Protein AF-A0A0R3KYA4-F1 (afdb_monomer)

Radius of gyration: 14.95 Å; Cα contacts (8 Å, |Δi|>4): 154; chains: 1; bounding box: 41×40×38 Å

Organism: NCBI:txid280332

Mean predicted aligned error: 6.77 Å

Structure (mmCIF, N/CA/C/O backbone):
data_AF-A0A0R3KYA4-F1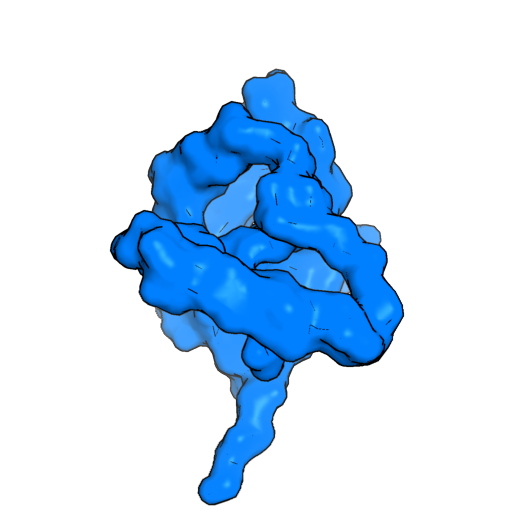
#
_entry.id   AF-A0A0R3KYA4-F1
#
loop_
_atom_site.group_PDB
_atom_site.id
_atom_site.type_symbol
_atom_site.label_atom_id
_atom_site.label_alt_id
_atom_site.label_comp_id
_atom_site.label_asym_id
_atom_site.label_entity_id
_atom_site.label_seq_id
_atom_site.pdbx_PDB_ins_code
_atom_site.Cartn_x
_atom_site.Cartn_y
_atom_site.Cartn_z
_atom_site.occupancy
_atom_site.B_iso_or_equiv
_atom_site.auth_seq_id
_atom_site.auth_comp_id
_atom_site.auth_asym_id
_atom_site.auth_atom_id
_atom_site.pdbx_PDB_model_num
ATOM 1 N N . MET A 1 1 ? -24.774 -8.178 3.873 1.00 49.09 1 MET A N 1
ATOM 2 C CA . MET A 1 1 ? -24.323 -7.258 2.810 1.00 49.09 1 MET A CA 1
ATOM 3 C C . MET A 1 1 ? -23.682 -6.073 3.505 1.00 49.09 1 MET A C 1
ATOM 5 O O . MET A 1 1 ? -24.387 -5.384 4.225 1.00 49.09 1 MET A O 1
ATOM 9 N N . GLY A 1 2 ? -22.365 -5.914 3.402 1.00 75.56 2 GLY A N 1
ATOM 10 C CA . GLY A 1 2 ? -21.637 -4.796 4.002 1.00 75.56 2 GLY A CA 1
ATOM 11 C C . GLY A 1 2 ? -20.700 -4.225 2.951 1.00 75.56 2 GLY A C 1
ATOM 12 O O . GLY A 1 2 ? -19.935 -4.982 2.356 1.00 75.56 2 GLY A O 1
ATOM 13 N N . LEU A 1 3 ? -20.833 -2.934 2.664 1.00 81.62 3 LEU A N 1
ATOM 14 C CA . LEU A 1 3 ? -19.892 -2.211 1.815 1.00 81.62 3 LEU A CA 1
ATOM 15 C C . LEU A 1 3 ? -18.645 -1.937 2.650 1.00 81.62 3 LEU A C 1
ATOM 17 O O . LEU A 1 3 ? -18.778 -1.459 3.774 1.00 81.62 3 LEU A O 1
ATOM 21 N N . LYS A 1 4 ? -17.468 -2.247 2.104 1.00 85.62 4 LYS A N 1
ATOM 22 C CA . LYS A 1 4 ? -16.203 -1.822 2.701 1.00 85.62 4 LYS A CA 1
ATOM 23 C C . LYS A 1 4 ? -15.826 -0.448 2.167 1.00 85.62 4 LYS A C 1
ATOM 25 O O . LYS A 1 4 ? -15.961 -0.207 0.968 1.00 85.62 4 LYS A O 1
ATOM 30 N N . VAL A 1 5 ? -15.334 0.428 3.033 1.00 86.81 5 VAL A N 1
ATOM 31 C CA . VAL A 1 5 ? -14.916 1.785 2.676 1.00 86.81 5 VAL A CA 1
ATOM 32 C C . VAL A 1 5 ? -13.404 1.908 2.814 1.00 86.81 5 VAL A C 1
ATOM 34 O O . VAL A 1 5 ? -12.833 1.631 3.869 1.00 86.81 5 VAL A O 1
ATOM 37 N N . ALA A 1 6 ? -12.752 2.340 1.737 1.00 89.19 6 ALA A N 1
ATOM 38 C CA . ALA A 1 6 ? -11.328 2.642 1.724 1.00 89.19 6 ALA A CA 1
ATOM 39 C C . ALA A 1 6 ? -11.100 4.153 1.618 1.00 89.19 6 ALA A C 1
ATOM 41 O O . ALA A 1 6 ? -11.771 4.827 0.836 1.00 89.19 6 ALA A O 1
ATOM 42 N N . LEU A 1 7 ? -10.135 4.669 2.377 1.00 89.50 7 LEU A N 1
ATOM 43 C CA . LEU A 1 7 ? -9.599 6.013 2.196 1.00 89.50 7 LEU A CA 1
ATOM 44 C C . LEU A 1 7 ? -8.386 5.943 1.265 1.00 89.50 7 LEU A C 1
ATOM 46 O O . LEU A 1 7 ? -7.387 5.304 1.607 1.00 89.50 7 LEU A O 1
ATOM 50 N N . ASP A 1 8 ? -8.503 6.572 0.097 1.00 89.19 8 ASP A N 1
ATOM 51 C CA . ASP A 1 8 ? -7.461 6.576 -0.931 1.00 89.19 8 ASP A CA 1
ATOM 52 C C . ASP A 1 8 ? -6.492 7.764 -0.801 1.00 89.19 8 ASP A C 1
ATOM 54 O O . ASP A 1 8 ? -6.812 8.760 -0.148 1.00 89.19 8 ASP A O 1
ATOM 58 N N . ASP A 1 9 ? -5.314 7.639 -1.417 1.00 85.62 9 ASP A N 1
ATOM 59 C CA . ASP A 1 9 ? -4.273 8.668 -1.523 1.00 85.62 9 ASP A CA 1
ATOM 60 C C . ASP A 1 9 ? -3.877 9.317 -0.179 1.00 85.62 9 ASP A C 1
ATOM 62 O O . ASP A 1 9 ? -3.617 10.529 -0.094 1.00 85.62 9 ASP A O 1
ATOM 66 N N . PHE A 1 10 ? -3.817 8.526 0.901 1.00 87.06 10 PHE A N 1
ATOM 67 C CA . PHE A 1 10 ? -3.535 9.046 2.237 1.00 87.06 10 PHE A CA 1
ATOM 68 C C . PHE A 1 10 ? -2.152 9.706 2.293 1.00 87.06 10 PHE A C 1
ATOM 70 O O . PHE A 1 10 ? -1.120 9.062 2.088 1.00 87.06 10 PHE A O 1
ATOM 77 N N . GLY A 1 11 ? -2.156 11.005 2.614 1.00 79.19 11 GLY A N 1
ATOM 78 C CA . GLY A 1 11 ? -0.976 11.863 2.730 1.00 79.19 11 GLY A CA 1
ATOM 79 C C . GLY A 1 11 ? -0.515 12.564 1.438 1.00 79.19 11 GLY A C 1
ATOM 80 O O . GLY A 1 11 ? 0.481 13.281 1.480 1.00 79.19 11 GLY A O 1
ATOM 81 N N . SER A 1 12 ? -1.258 12.463 0.328 1.00 74.69 12 SER A N 1
ATOM 82 C CA . SER A 1 12 ? -1.071 13.324 -0.862 1.00 74.69 12 SER A CA 1
ATOM 83 C C . SER A 1 12 ? -1.511 14.790 -0.641 1.00 74.69 12 SER A C 1
ATOM 85 O O . SER A 1 12 ? -1.221 15.670 -1.453 1.00 74.69 12 SER A O 1
ATOM 87 N N . GLY A 1 13 ? -2.183 15.074 0.484 1.00 72.56 13 GLY A N 1
ATOM 88 C CA . GLY A 1 13 ? -2.677 16.394 0.881 1.00 72.56 13 GLY A CA 1
ATOM 89 C C . GLY A 1 13 ? -2.972 16.500 2.384 1.00 72.56 13 GLY A C 1
ATOM 90 O O . GLY A 1 13 ? -2.493 15.700 3.189 1.00 72.56 13 GLY A O 1
ATOM 91 N N . GLN A 1 14 ? -3.779 17.489 2.781 1.00 60.66 14 GLN A N 1
ATOM 92 C CA . GLN A 1 14 ? -4.217 17.678 4.172 1.00 60.66 14 GLN A CA 1
ATOM 93 C C . GLN A 1 14 ? -5.168 16.546 4.594 1.00 60.66 14 GLN A C 1
ATOM 95 O O . GLN A 1 14 ? -6.377 16.621 4.393 1.00 60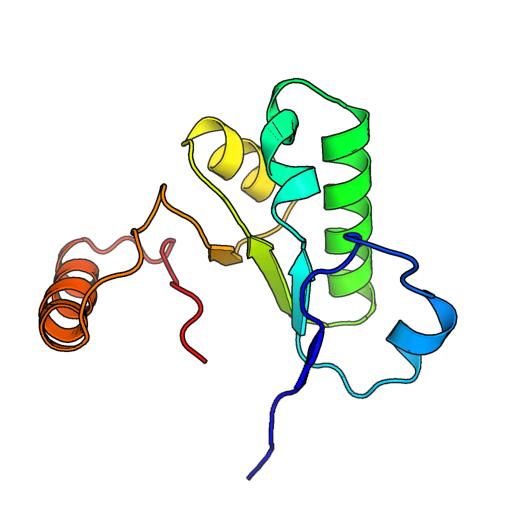.66 14 GLN A O 1
ATOM 100 N N . SER A 1 15 ? -4.620 15.487 5.188 1.00 68.19 15 SER A N 1
ATOM 101 C CA . SER A 1 15 ? -5.405 14.437 5.840 1.00 68.19 15 SER A CA 1
ATOM 102 C C . SER A 1 15 ? -5.581 14.797 7.311 1.00 68.19 15 SER A C 1
ATOM 104 O O . SER A 1 15 ? -4.615 14.819 8.073 1.00 68.19 15 SER A O 1
ATOM 106 N N . SER A 1 16 ? -6.806 15.097 7.734 1.00 70.94 16 SER A N 1
ATOM 107 C CA . SER A 1 16 ? -7.074 15.363 9.146 1.00 70.94 16 SER A CA 1
ATOM 108 C C . SER A 1 16 ? -7.314 14.045 9.880 1.00 70.94 16 SER A C 1
ATOM 110 O O . SER A 1 16 ? -8.353 13.399 9.729 1.00 70.94 16 SER A O 1
ATOM 112 N N . LEU A 1 17 ? -6.334 13.658 10.702 1.00 72.94 17 LEU A N 1
ATOM 113 C CA . LEU A 1 17 ? -6.402 12.484 11.579 1.00 72.94 17 LEU A CA 1
ATOM 114 C C . LEU A 1 17 ? -7.643 12.502 12.484 1.00 72.94 17 LEU A C 1
ATOM 116 O O . LEU A 1 17 ? -8.168 11.444 12.823 1.00 72.94 17 LEU A O 1
ATOM 120 N N . SER A 1 18 ? -8.155 13.691 12.815 1.00 70.94 18 SER A N 1
ATOM 121 C CA . SER A 1 18 ? -9.379 13.864 13.601 1.00 70.94 18 SER A CA 1
ATOM 122 C C . SER A 1 18 ? -10.612 13.247 12.933 1.00 70.94 18 SER A C 1
ATOM 124 O O . SER A 1 18 ? -11.496 12.765 13.637 1.00 70.94 18 SER A O 1
ATOM 126 N N . TYR A 1 19 ? -10.671 13.213 11.596 1.00 73.19 19 TYR A N 1
ATOM 127 C CA . TYR A 1 19 ? -11.778 12.574 10.873 1.00 73.19 19 TYR A CA 1
ATOM 128 C C . TYR A 1 19 ? -11.567 11.072 10.683 1.00 73.19 19 TYR A C 1
ATOM 130 O O . TYR A 1 19 ? -12.538 10.324 10.671 1.00 73.19 19 TYR A O 1
ATOM 138 N N . VAL A 1 20 ? -10.318 10.606 10.593 1.00 77.31 20 VAL A N 1
ATOM 139 C CA . VAL A 1 20 ? -9.998 9.192 10.322 1.00 77.31 20 VAL A CA 1
ATOM 140 C C . VAL A 1 20 ? -10.608 8.247 11.364 1.00 77.31 20 VAL A C 1
ATOM 142 O O . VAL A 1 20 ? -11.114 7.194 10.997 1.00 77.31 20 VAL A O 1
ATOM 145 N N . HIS A 1 21 ? -10.630 8.627 12.646 1.00 73.00 21 HIS A N 1
ATOM 146 C CA . HIS A 1 21 ? -11.260 7.816 13.699 1.00 73.00 21 HIS A CA 1
ATOM 147 C C . HIS A 1 21 ? -12.803 7.874 13.674 1.00 73.00 21 HIS A C 1
ATOM 149 O O . HIS A 1 21 ? -13.471 7.000 14.220 1.00 73.00 21 HIS A O 1
ATOM 155 N N . GLN A 1 22 ? -13.399 8.918 13.096 1.00 75.75 22 GLN A N 1
ATOM 156 C CA . GLN A 1 22 ? -14.859 9.094 13.072 1.00 75.75 22 GLN A CA 1
ATOM 157 C C . GLN A 1 22 ? -15.518 8.411 11.872 1.00 75.75 22 GLN A C 1
ATOM 159 O O . GLN A 1 22 ? -16.717 8.140 11.892 1.00 75.75 22 GLN A O 1
ATOM 164 N N . LEU A 1 23 ? -14.742 8.143 10.826 1.00 72.94 23 LEU A N 1
ATOM 165 C CA . LEU A 1 23 ? -15.209 7.457 9.636 1.00 72.94 23 LEU A CA 1
ATOM 166 C C . LEU A 1 23 ? -15.225 5.942 9.885 1.00 72.94 23 LEU A C 1
ATOM 168 O O . LEU A 1 23 ? -14.270 5.377 10.414 1.00 72.94 23 LEU A O 1
ATOM 172 N N . SER A 1 24 ? -16.299 5.268 9.468 1.00 78.25 24 SER A N 1
ATOM 173 C CA . SER A 1 24 ? -16.378 3.800 9.435 1.00 78.25 24 SER A CA 1
ATOM 174 C C . SER A 1 24 ? -15.542 3.251 8.274 1.00 78.25 24 SER A C 1
ATOM 176 O O . SER A 1 24 ? -16.087 2.749 7.295 1.00 78.25 24 SER A O 1
ATOM 178 N N . LEU A 1 25 ? -14.223 3.440 8.347 1.00 86.00 25 LEU A N 1
ATOM 179 C CA . LEU A 1 25 ? -13.272 2.952 7.353 1.00 86.00 25 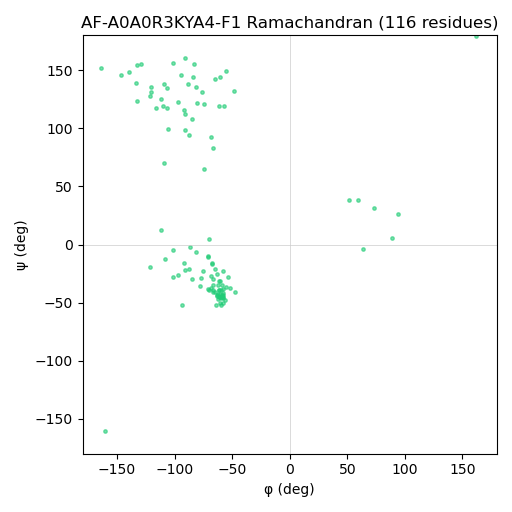LEU A CA 1
ATOM 180 C C . LEU A 1 25 ? -12.904 1.501 7.640 1.00 86.00 25 LEU A C 1
ATOM 182 O O . LEU A 1 25 ? -12.730 1.100 8.788 1.00 86.00 25 LEU A O 1
ATOM 186 N N . ASP A 1 26 ? -12.711 0.743 6.571 1.00 90.19 26 ASP A N 1
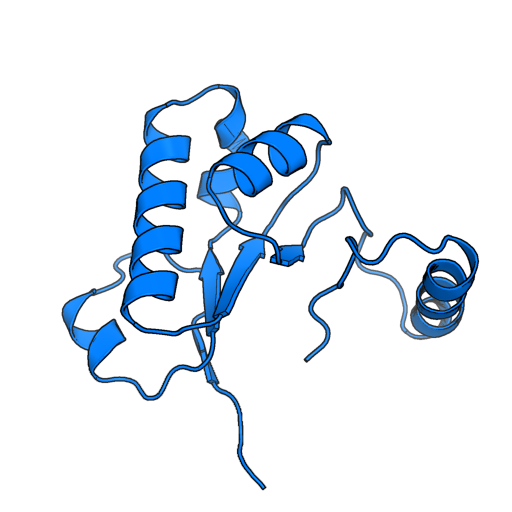ATOM 187 C CA . ASP A 1 26 ? -12.145 -0.600 6.620 1.00 90.19 26 ASP A CA 1
ATOM 188 C C . ASP A 1 26 ? -10.671 -0.592 6.218 1.00 90.19 26 ASP A C 1
ATOM 190 O O . ASP A 1 26 ? -9.917 -1.463 6.642 1.00 90.19 26 ASP A O 1
ATOM 194 N N . LYS A 1 27 ? -10.257 0.362 5.372 1.00 91.81 27 LYS A N 1
ATOM 195 C CA . LYS A 1 27 ? -8.948 0.346 4.711 1.00 91.81 27 LYS A CA 1
ATOM 196 C C . LYS A 1 27 ? -8.380 1.750 4.498 1.00 91.81 27 LYS A C 1
ATOM 198 O O . LYS A 1 27 ? -9.116 2.679 4.174 1.00 91.81 27 LYS A O 1
ATOM 203 N N . ILE A 1 28 ? -7.061 1.884 4.594 1.00 92.56 28 ILE A N 1
ATOM 204 C CA . ILE A 1 28 ? -6.298 3.067 4.174 1.00 92.56 28 ILE A CA 1
ATOM 205 C C . ILE A 1 28 ? -5.278 2.659 3.107 1.00 92.56 28 ILE A C 1
ATOM 207 O O . ILE A 1 28 ? -4.584 1.650 3.259 1.00 92.56 28 ILE A O 1
ATOM 211 N N . LYS A 1 29 ? -5.173 3.454 2.038 1.00 93.88 29 LYS A N 1
ATOM 212 C CA . LYS A 1 29 ? -4.160 3.312 0.984 1.00 93.88 29 LYS A CA 1
ATOM 213 C C . LYS A 1 29 ? -3.128 4.434 1.140 1.00 93.88 29 LYS A C 1
ATOM 215 O O . LYS A 1 29 ? -3.480 5.609 1.099 1.00 93.88 29 LYS A O 1
ATOM 220 N N . ILE A 1 30 ? -1.871 4.073 1.396 1.00 93.94 30 ILE A N 1
ATOM 221 C CA . ILE A 1 30 ? -0.754 5.017 1.531 1.00 93.94 30 ILE A CA 1
ATOM 222 C C . ILE A 1 30 ? -0.284 5.405 0.133 1.00 93.94 30 ILE A C 1
ATOM 224 O O . ILE A 1 30 ? 0.134 4.529 -0.629 1.00 93.94 30 ILE A O 1
ATOM 228 N N . ASP A 1 31 ? -0.310 6.706 -0.164 1.00 92.56 31 ASP A N 1
ATOM 229 C CA . ASP A 1 31 ? 0.061 7.227 -1.478 1.00 92.56 31 ASP A CA 1
ATOM 230 C C . ASP A 1 31 ? 1.516 6.888 -1.858 1.00 92.56 31 ASP A C 1
ATOM 232 O O . ASP A 1 31 ? 2.452 6.928 -1.046 1.00 92.56 31 ASP A O 1
ATOM 236 N N . ARG A 1 32 ? 1.712 6.630 -3.152 1.00 92.56 32 ARG A N 1
ATOM 237 C CA . ARG A 1 32 ? 3.010 6.309 -3.763 1.00 92.56 32 ARG A CA 1
ATOM 238 C C . ARG A 1 32 ? 4.081 7.381 -3.562 1.00 92.56 32 ARG A C 1
ATOM 240 O O . ARG A 1 32 ? 5.272 7.071 -3.643 1.00 92.56 32 ARG A O 1
ATOM 247 N N . GLY A 1 33 ? 3.698 8.632 -3.298 1.00 91.44 33 GLY A N 1
ATOM 248 C CA . GLY A 1 33 ? 4.617 9.729 -3.013 1.00 91.44 33 GLY A CA 1
ATOM 249 C C . GLY A 1 33 ? 5.558 9.420 -1.847 1.00 91.44 33 GLY A C 1
ATOM 250 O O . GLY A 1 33 ? 6.747 9.735 -1.926 1.00 91.44 33 GLY A O 1
ATOM 251 N N . PHE A 1 34 ? 5.074 8.719 -0.815 1.00 90.12 34 PHE A N 1
ATOM 252 C CA . PHE A 1 34 ? 5.907 8.288 0.315 1.00 90.12 34 PHE A CA 1
ATOM 253 C C . PHE A 1 34 ? 6.784 7.079 -0.010 1.00 90.12 34 PHE A C 1
ATOM 255 O O . PHE A 1 34 ? 7.868 6.926 0.553 1.00 90.12 34 PHE A O 1
ATOM 262 N N . VAL A 1 35 ? 6.344 6.224 -0.931 1.00 93.88 35 VAL A N 1
ATOM 263 C CA . VAL A 1 35 ? 7.046 4.983 -1.288 1.00 93.88 35 VAL A CA 1
ATOM 264 C C . VAL A 1 35 ? 8.234 5.250 -2.200 1.00 93.88 35 VAL A C 1
ATOM 266 O O . VAL A 1 35 ? 9.287 4.633 -2.031 1.00 93.88 35 VAL A O 1
ATOM 269 N N . ARG A 1 36 ? 8.116 6.224 -3.112 1.00 92.69 36 ARG A N 1
ATOM 270 C CA . ARG A 1 36 ? 9.142 6.547 -4.117 1.00 92.69 36 ARG A CA 1
ATOM 271 C C . ARG A 1 36 ? 10.554 6.669 -3.533 1.00 92.69 36 ARG A C 1
ATOM 273 O O . ARG A 1 36 ? 11.501 6.175 -4.133 1.00 92.69 36 ARG A O 1
ATOM 280 N N . ASN A 1 37 ? 10.691 7.289 -2.359 1.00 91.75 37 ASN A N 1
ATOM 281 C CA . ASN A 1 37 ? 11.986 7.555 -1.722 1.00 91.75 37 ASN A CA 1
ATOM 282 C C . ASN A 1 37 ? 12.228 6.745 -0.435 1.00 91.75 37 ASN A C 1
ATOM 284 O O . ASN A 1 37 ? 13.169 7.047 0.298 1.00 91.75 37 ASN A O 1
ATOM 288 N N . ILE A 1 38 ? 11.418 5.722 -0.143 1.00 95.81 38 ILE A N 1
ATOM 289 C CA . ILE A 1 38 ? 11.451 4.993 1.139 1.00 95.81 38 ILE A CA 1
ATOM 290 C C . ILE A 1 38 ? 12.780 4.258 1.405 1.00 95.81 38 ILE A C 1
ATOM 292 O O . ILE A 1 38 ? 13.154 4.058 2.558 1.00 95.81 38 ILE A O 1
ATOM 296 N N . ALA A 1 39 ? 13.525 3.893 0.358 1.00 95.38 39 ALA A N 1
ATOM 297 C CA . ALA A 1 39 ? 14.859 3.303 0.491 1.00 95.38 39 ALA A CA 1
ATOM 298 C C . ALA A 1 39 ? 15.909 4.326 0.957 1.00 95.38 39 ALA A C 1
ATOM 300 O O . ALA A 1 39 ? 16.754 4.028 1.801 1.00 95.38 39 ALA A O 1
ATOM 301 N N . MET A 1 40 ? 15.804 5.559 0.457 1.00 95.25 40 MET A N 1
ATOM 302 C CA . MET A 1 40 ? 16.823 6.597 0.622 1.00 95.25 40 MET A CA 1
ATOM 303 C C . MET A 1 40 ? 16.533 7.567 1.769 1.00 95.25 40 MET A C 1
ATOM 305 O O . MET A 1 40 ? 17.455 8.170 2.312 1.00 95.25 40 MET A O 1
ATOM 309 N N . GLN A 1 41 ? 15.263 7.759 2.132 1.00 95.75 41 GLN A N 1
ATOM 310 C CA . GLN A 1 41 ? 14.848 8.802 3.068 1.00 95.75 41 GLN A CA 1
ATOM 311 C C . GLN A 1 41 ? 14.243 8.213 4.338 1.00 95.75 41 GLN A C 1
ATOM 313 O O . GLN A 1 41 ? 13.180 7.595 4.328 1.00 95.75 41 GLN A O 1
ATOM 318 N N . GLU A 1 42 ? 14.890 8.481 5.470 1.00 94.81 42 GLU A N 1
ATOM 319 C CA . GLU A 1 42 ? 14.395 8.064 6.782 1.00 94.81 42 GLU A CA 1
ATOM 320 C C . GLU A 1 42 ? 13.038 8.689 7.121 1.00 94.81 42 GLU A C 1
ATOM 322 O O . GLU A 1 42 ? 12.149 7.991 7.597 1.00 94.81 42 GLU A O 1
ATOM 327 N N . ASN A 1 43 ? 12.826 9.961 6.775 1.00 91.56 43 ASN A N 1
ATOM 328 C CA . ASN A 1 43 ? 11.535 10.619 6.979 1.00 91.56 43 ASN A CA 1
ATOM 329 C C . ASN A 1 43 ? 10.397 9.910 6.231 1.00 91.56 43 ASN A C 1
ATOM 331 O O . ASN A 1 43 ? 9.319 9.738 6.794 1.00 91.56 43 ASN A O 1
ATOM 335 N N . ALA A 1 44 ? 10.639 9.435 5.004 1.00 92.75 44 ALA A N 1
ATOM 336 C CA . ALA A 1 44 ? 9.652 8.658 4.259 1.00 92.75 44 ALA A CA 1
ATOM 337 C C . ALA A 1 44 ? 9.323 7.336 4.977 1.00 92.75 44 ALA A C 1
ATOM 339 O O . ALA A 1 44 ? 8.150 7.004 5.146 1.00 92.75 44 ALA A O 1
ATOM 340 N N . ARG A 1 45 ? 10.341 6.626 5.494 1.00 96.06 45 ARG A N 1
ATOM 341 C CA . ARG A 1 45 ? 10.151 5.410 6.312 1.00 96.06 45 ARG A CA 1
ATOM 342 C C . ARG A 1 45 ? 9.339 5.687 7.573 1.00 96.06 45 ARG A C 1
ATOM 344 O O . ARG A 1 45 ? 8.407 4.942 7.868 1.00 96.06 45 ARG A O 1
ATOM 351 N N . ASN A 1 46 ? 9.663 6.761 8.287 1.00 95.19 46 ASN A N 1
ATOM 352 C CA . ASN A 1 46 ? 8.997 7.136 9.533 1.00 95.19 46 ASN A CA 1
ATOM 353 C C . ASN A 1 46 ? 7.525 7.492 9.304 1.00 95.19 46 ASN A C 1
ATOM 355 O O . ASN A 1 46 ? 6.667 7.064 10.078 1.00 95.19 46 ASN A O 1
ATOM 359 N N . ILE A 1 47 ? 7.209 8.209 8.221 1.00 92.12 47 ILE A N 1
ATOM 360 C CA . ILE A 1 47 ? 5.823 8.529 7.864 1.00 92.12 47 ILE A CA 1
ATOM 361 C C . ILE A 1 47 ? 5.051 7.249 7.538 1.00 92.12 47 ILE A C 1
ATOM 363 O O . ILE A 1 47 ? 4.022 6.989 8.159 1.00 92.12 47 ILE A O 1
ATOM 367 N N . VAL A 1 48 ? 5.570 6.404 6.641 1.00 95.12 48 VAL A N 1
ATOM 368 C CA . VAL A 1 48 ? 4.911 5.141 6.264 1.00 95.12 48 VAL A CA 1
ATOM 369 C C . VAL A 1 48 ? 4.694 4.249 7.488 1.00 95.12 48 VAL A C 1
ATOM 371 O O . VAL A 1 48 ? 3.593 3.740 7.687 1.00 95.12 48 VAL A O 1
ATOM 374 N N . LYS A 1 49 ? 5.694 4.125 8.371 1.00 96.94 49 LYS A N 1
ATOM 375 C CA . LYS A 1 49 ? 5.574 3.384 9.635 1.00 96.94 49 LYS A CA 1
ATOM 376 C C . LYS A 1 49 ? 4.475 3.939 10.535 1.00 96.94 49 LYS A C 1
ATOM 378 O O . LYS A 1 49 ? 3.686 3.166 11.070 1.00 96.94 49 LYS A O 1
ATOM 383 N N . THR A 1 50 ? 4.405 5.260 10.672 1.00 94.38 50 THR A N 1
ATOM 384 C CA . THR A 1 50 ? 3.392 5.933 11.495 1.00 94.38 50 THR A CA 1
ATOM 385 C C . THR A 1 50 ? 1.985 5.621 10.990 1.00 94.38 50 THR A C 1
ATOM 387 O O . THR A 1 50 ? 1.102 5.306 11.785 1.00 94.38 50 THR A O 1
ATOM 390 N N . VAL A 1 51 ? 1.771 5.639 9.671 1.00 92.94 51 VAL A N 1
ATOM 391 C CA . VAL A 1 51 ? 0.461 5.315 9.086 1.00 92.94 51 VAL A CA 1
ATOM 392 C C . VAL A 1 51 ? 0.132 3.827 9.227 1.00 92.94 51 VAL A C 1
ATOM 394 O O . VAL A 1 51 ? -1.001 3.488 9.564 1.00 92.94 51 VAL A O 1
ATOM 397 N N . ILE A 1 52 ? 1.108 2.931 9.050 1.00 95.69 52 ILE A N 1
ATOM 398 C CA . ILE A 1 52 ? 0.931 1.491 9.305 1.00 95.69 52 ILE A CA 1
ATOM 399 C C . ILE A 1 52 ? 0.508 1.247 10.760 1.00 95.69 52 ILE A C 1
ATOM 401 O O . ILE A 1 52 ? -0.430 0.491 11.017 1.00 95.69 52 ILE A O 1
ATOM 405 N N . ASP A 1 53 ? 1.173 1.893 11.717 1.00 95.38 53 ASP A N 1
ATOM 406 C CA . ASP A 1 53 ? 0.847 1.758 13.136 1.00 95.38 53 ASP A CA 1
ATOM 407 C C . ASP A 1 53 ? -0.526 2.341 13.469 1.00 95.38 53 ASP A C 1
ATOM 409 O O . ASP A 1 53 ? -1.272 1.736 14.237 1.00 95.38 53 ASP A O 1
ATOM 413 N N . LEU A 1 54 ? -0.896 3.470 12.859 1.00 91.31 54 LEU A N 1
ATOM 414 C CA . LEU A 1 54 ? -2.238 4.036 12.975 1.00 91.31 54 LEU A CA 1
ATOM 415 C C . LEU A 1 54 ? -3.299 3.032 12.512 1.00 91.31 54 LEU A C 1
ATOM 417 O O . LEU A 1 54 ? -4.237 2.760 13.258 1.00 91.31 54 LEU A O 1
ATOM 421 N N . CYS A 1 55 ? -3.130 2.448 11.321 1.00 92.12 55 CYS A N 1
ATOM 422 C CA . CYS A 1 55 ? -4.051 1.441 10.792 1.00 92.12 55 CYS A CA 1
ATOM 423 C C . CYS A 1 55 ? -4.158 0.248 11.745 1.00 92.12 55 CYS A C 1
ATOM 425 O O . CYS A 1 55 ? -5.260 -0.169 12.093 1.00 92.12 55 CYS A O 1
ATOM 427 N N . ARG A 1 56 ? -3.022 -0.247 12.257 1.00 93.31 56 ARG A N 1
ATOM 428 C CA . ARG A 1 56 ? -2.995 -1.345 13.232 1.00 93.31 56 ARG A CA 1
ATOM 429 C C . ARG A 1 56 ? -3.767 -1.000 14.508 1.00 93.31 56 ARG A C 1
ATOM 431 O O . ARG A 1 56 ? -4.545 -1.822 14.987 1.00 93.31 56 ARG A O 1
ATOM 438 N N . ASN A 1 57 ? -3.576 0.203 15.041 1.00 91.75 57 ASN A N 1
ATOM 439 C CA . ASN A 1 57 ? -4.216 0.654 16.277 1.00 91.75 57 ASN A CA 1
ATOM 440 C C . ASN A 1 57 ? -5.729 0.851 16.111 1.00 91.75 57 ASN A C 1
ATOM 442 O O . ASN A 1 57 ? -6.493 0.523 17.017 1.00 91.75 57 ASN A O 1
ATOM 446 N N . LEU A 1 58 ? -6.159 1.348 14.949 1.00 89.56 58 LEU A N 1
ATOM 447 C CA . LEU A 1 58 ? -7.570 1.559 14.617 1.00 89.56 58 LEU A CA 1
ATOM 448 C C . LEU A 1 58 ? -8.250 0.318 14.019 1.00 89.56 58 LEU A C 1
ATOM 450 O O . LEU A 1 58 ? -9.456 0.336 13.796 1.00 89.56 58 LEU A O 1
ATOM 454 N N . LYS A 1 59 ? -7.497 -0.774 13.823 1.00 90.50 59 LYS A N 1
ATOM 455 C CA . LYS A 1 59 ? -7.946 -2.027 13.193 1.00 90.50 59 LYS A CA 1
ATOM 456 C C . LYS A 1 59 ? -8.443 -1.834 11.755 1.00 90.50 59 LYS A C 1
ATOM 458 O O . LYS A 1 59 ? -9.397 -2.484 11.338 1.00 90.50 59 LYS A O 1
ATOM 463 N N . PHE A 1 60 ? -7.774 -0.961 11.011 1.00 91.31 60 PHE A N 1
ATOM 464 C CA . PHE A 1 60 ? -7.970 -0.787 9.576 1.00 91.31 60 PHE A CA 1
ATOM 465 C C . PHE A 1 60 ? -6.960 -1.627 8.794 1.00 91.31 60 PHE A C 1
ATOM 467 O O . PHE A 1 60 ? -5.801 -1.766 9.198 1.00 91.31 60 PHE A O 1
ATOM 474 N N . ASP A 1 61 ? -7.382 -2.131 7.6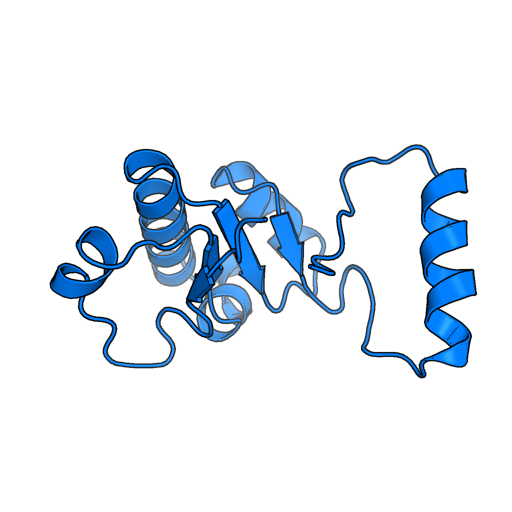40 1.00 93.00 61 ASP A N 1
ATOM 475 C CA . ASP A 1 61 ? -6.473 -2.673 6.639 1.00 93.00 61 ASP A CA 1
ATOM 476 C C . ASP A 1 61 ? -5.586 -1.543 6.092 1.00 93.00 61 ASP A C 1
ATOM 478 O O . ASP A 1 61 ? -6.028 -0.411 5.892 1.00 93.00 61 ASP A O 1
ATOM 482 N N . CYS A 1 62 ? -4.320 -1.843 5.820 1.00 94.94 62 CYS A N 1
ATOM 483 C CA . CYS A 1 62 ? -3.376 -0.896 5.231 1.00 94.94 62 CYS A CA 1
ATOM 484 C C . CYS A 1 62 ? -2.856 -1.456 3.911 1.00 94.94 62 CYS A C 1
ATOM 486 O O . CYS A 1 62 ? -2.442 -2.614 3.863 1.00 94.94 62 CYS A O 1
ATOM 488 N N . VAL A 1 63 ? -2.873 -0.643 2.856 1.00 96.12 63 VAL A N 1
ATOM 489 C CA . VAL A 1 63 ? -2.269 -0.962 1.558 1.00 96.12 63 VAL A CA 1
ATOM 490 C C . VAL A 1 63 ? -1.230 0.095 1.231 1.00 96.12 63 VAL A C 1
ATOM 492 O O . VAL A 1 63 ? -1.530 1.284 1.260 1.00 96.12 63 VAL A O 1
ATOM 495 N N . VAL A 1 64 ? -0.011 -0.326 0.906 1.00 96.56 64 VAL A N 1
ATOM 496 C CA . VAL A 1 64 ? 1.041 0.590 0.447 1.00 96.56 64 VAL A CA 1
ATOM 497 C C . VAL A 1 64 ? 1.106 0.583 -1.076 1.00 96.56 64 VAL A C 1
ATOM 499 O O . VAL A 1 64 ? 1.301 -0.477 -1.673 1.00 96.56 64 VAL A O 1
ATOM 502 N N . GLU A 1 65 ? 0.943 1.747 -1.705 1.00 95.50 65 GLU A N 1
ATOM 503 C CA . GLU A 1 65 ? 0.855 1.868 -3.162 1.00 95.50 65 GLU A CA 1
ATOM 504 C C . GLU A 1 65 ? 2.144 2.344 -3.832 1.00 95.50 65 GLU A C 1
ATOM 506 O O . GLU A 1 65 ? 2.969 3.032 -3.242 1.00 95.50 65 GLU A O 1
ATOM 511 N N . GLY A 1 66 ? 2.304 2.011 -5.113 1.00 95.25 66 GLY A N 1
ATOM 512 C CA . GLY A 1 66 ? 3.455 2.432 -5.910 1.00 95.25 66 GLY A CA 1
ATOM 513 C C . GLY A 1 66 ? 4.748 1.699 -5.567 1.00 95.25 66 GLY A C 1
ATOM 514 O O . GLY A 1 66 ? 5.823 2.277 -5.687 1.00 95.25 66 GLY A O 1
ATOM 515 N N . VAL A 1 67 ? 4.658 0.437 -5.141 1.00 97.06 67 VAL A N 1
ATOM 516 C CA . VAL A 1 67 ? 5.837 -0.414 -4.940 1.00 97.06 67 VAL A CA 1
ATOM 517 C C . VAL A 1 67 ? 6.396 -0.872 -6.290 1.00 97.06 67 VAL A C 1
ATOM 519 O O . VAL A 1 67 ? 5.713 -1.520 -7.083 1.00 97.06 67 VAL A O 1
ATOM 522 N N . GLU A 1 68 ? 7.652 -0.538 -6.559 1.00 96.75 68 GLU A N 1
ATOM 523 C CA . GLU A 1 68 ? 8.336 -0.761 -7.837 1.00 96.75 68 GLU A CA 1
ATOM 524 C C . GLU A 1 68 ? 9.598 -1.626 -7.703 1.00 96.75 68 GLU A C 1
ATOM 526 O O . GLU A 1 68 ? 10.027 -2.217 -8.693 1.00 96.75 68 GLU A O 1
ATOM 531 N N . THR A 1 69 ? 10.175 -1.764 -6.501 1.00 96.75 69 THR A N 1
ATOM 532 C CA . THR A 1 69 ? 11.417 -2.527 -6.284 1.00 96.75 69 THR A CA 1
ATOM 533 C C . THR A 1 69 ? 11.320 -3.547 -5.147 1.00 96.75 69 THR A C 1
ATOM 535 O O . THR A 1 69 ? 10.551 -3.389 -4.198 1.00 96.75 69 THR A O 1
ATOM 538 N N . ALA A 1 70 ? 12.158 -4.588 -5.208 1.00 96.38 70 ALA A N 1
ATOM 539 C CA . ALA A 1 70 ? 12.262 -5.591 -4.145 1.00 96.38 70 ALA A CA 1
ATOM 540 C C . ALA A 1 70 ? 12.734 -4.985 -2.809 1.00 96.38 70 ALA A C 1
ATOM 542 O O . ALA A 1 70 ? 12.262 -5.383 -1.748 1.00 96.38 70 ALA A O 1
ATOM 543 N N . GLU A 1 71 ? 13.618 -3.984 -2.861 1.00 97.38 71 GLU A N 1
ATOM 544 C CA . GLU A 1 71 ? 14.074 -3.249 -1.677 1.00 97.38 71 GLU A CA 1
ATOM 545 C C . GLU A 1 71 ? 12.912 -2.516 -0.990 1.00 97.38 71 GLU A C 1
ATOM 547 O O . GLU A 1 71 ? 12.776 -2.571 0.231 1.00 97.38 71 GLU A O 1
ATOM 552 N N . GLN A 1 72 ? 12.020 -1.884 -1.763 1.00 97.56 72 GLN A N 1
ATOM 553 C CA . GLN A 1 72 ? 10.815 -1.259 -1.213 1.00 97.56 72 GLN A CA 1
ATOM 554 C C . GLN A 1 72 ? 9.914 -2.299 -0.535 1.00 97.56 72 GLN A C 1
ATOM 556 O O . GLN A 1 72 ? 9.483 -2.066 0.593 1.00 97.56 72 GLN A O 1
ATOM 561 N N . VAL A 1 73 ? 9.680 -3.457 -1.169 1.00 97.31 73 VAL A N 1
ATOM 562 C CA . VAL A 1 73 ? 8.906 -4.565 -0.571 1.00 97.31 73 VAL A CA 1
ATOM 563 C C . VAL A 1 73 ? 9.504 -4.999 0.762 1.00 97.31 73 VAL A C 1
ATOM 565 O O . VAL A 1 73 ? 8.780 -5.149 1.748 1.00 97.31 73 VAL A O 1
ATOM 568 N N . GLU A 1 74 ? 10.819 -5.200 0.811 1.00 97.31 74 GLU A N 1
ATOM 569 C CA . GLU A 1 74 ? 11.507 -5.637 2.020 1.00 97.31 74 GLU A CA 1
ATOM 570 C C . GLU A 1 74 ? 11.374 -4.606 3.145 1.00 97.31 74 GLU A C 1
ATOM 572 O O . GLU A 1 74 ? 11.017 -4.959 4.273 1.00 97.31 74 GLU A O 1
ATOM 577 N N . ILE A 1 75 ? 11.607 -3.328 2.841 1.00 97.75 75 ILE A N 1
ATOM 578 C CA . ILE A 1 75 ? 11.467 -2.241 3.811 1.00 97.75 75 ILE A CA 1
ATOM 579 C C . ILE A 1 75 ? 10.032 -2.191 4.337 1.00 97.75 75 ILE A C 1
ATOM 581 O O . ILE A 1 75 ? 9.832 -2.241 5.548 1.00 97.75 75 ILE A O 1
ATOM 585 N N . ILE A 1 76 ? 9.030 -2.155 3.458 1.00 97.81 76 ILE A N 1
ATOM 586 C CA . ILE A 1 76 ? 7.615 -2.065 3.846 1.00 97.81 76 ILE A CA 1
ATOM 587 C C . ILE A 1 76 ? 7.190 -3.285 4.681 1.00 97.81 76 ILE A C 1
ATOM 589 O O . ILE A 1 76 ? 6.500 -3.132 5.692 1.00 97.81 76 ILE A O 1
ATOM 593 N N . SER A 1 77 ? 7.669 -4.480 4.320 1.00 96.75 77 SER A N 1
ATOM 594 C CA . SER A 1 77 ? 7.435 -5.711 5.086 1.00 96.75 77 SER A CA 1
ATOM 595 C C . SER A 1 77 ? 7.996 -5.598 6.505 1.00 96.75 77 SER A C 1
ATOM 597 O O . SER A 1 77 ? 7.308 -5.919 7.474 1.00 96.75 77 SER A O 1
ATOM 599 N N . ARG A 1 78 ? 9.226 -5.084 6.653 1.00 97.25 78 ARG A N 1
ATOM 600 C CA . ARG A 1 78 ? 9.872 -4.852 7.959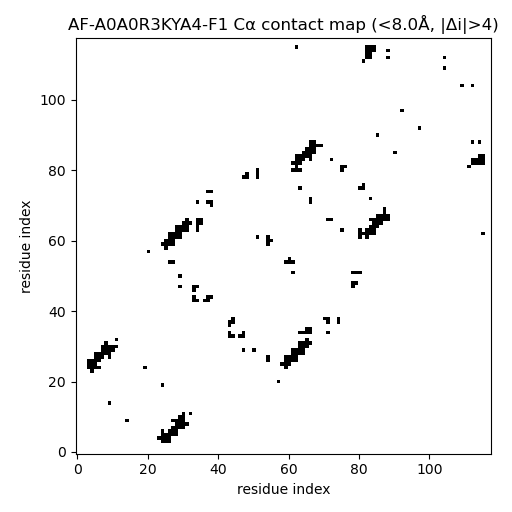 1.00 97.25 78 ARG A CA 1
ATOM 601 C C . ARG A 1 78 ? 9.171 -3.767 8.783 1.00 97.25 78 ARG A C 1
ATOM 603 O O . ARG A 1 78 ? 9.170 -3.848 10.008 1.00 97.25 78 ARG A O 1
ATOM 610 N N . LEU A 1 79 ? 8.547 -2.780 8.136 1.00 97.19 79 LEU A N 1
ATOM 611 C CA . LEU A 1 79 ? 7.696 -1.787 8.808 1.00 97.19 79 LEU A CA 1
ATOM 612 C C . LEU A 1 79 ? 6.365 -2.385 9.304 1.00 97.19 79 LEU A C 1
ATOM 614 O O . LEU A 1 79 ? 5.670 -1.762 10.110 1.00 97.19 79 LEU A O 1
ATOM 618 N N . GLY A 1 80 ? 6.039 -3.612 8.887 1.00 95.25 80 GLY A N 1
ATOM 619 C CA . GLY A 1 80 ? 4.905 -4.385 9.383 1.00 95.25 80 GLY A CA 1
ATOM 620 C C . GLY A 1 80 ? 3.631 -4.236 8.555 1.00 95.25 80 GLY A C 1
ATOM 621 O O . GLY A 1 80 ? 2.547 -4.390 9.119 1.00 95.25 80 GLY A O 1
ATOM 622 N N . CYS A 1 81 ? 3.750 -3.925 7.258 1.00 96.00 81 CYS A N 1
ATOM 623 C CA . CYS A 1 81 ? 2.649 -3.995 6.297 1.00 96.00 81 CYS A CA 1
ATOM 624 C C . CYS A 1 81 ? 2.832 -5.197 5.362 1.00 96.00 81 CYS A C 1
ATOM 626 O O . CYS A 1 81 ? 3.927 -5.432 4.857 1.00 96.00 81 CYS A O 1
ATOM 628 N N . SER A 1 82 ? 1.759 -5.954 5.132 1.00 91.31 82 SER A N 1
ATOM 629 C CA . SER A 1 82 ? 1.753 -7.147 4.274 1.00 91.31 82 SER A CA 1
ATOM 630 C C . SER A 1 82 ? 1.011 -6.958 2.953 1.00 91.31 82 SER A C 1
ATOM 632 O O . SER A 1 82 ? 1.125 -7.812 2.079 1.00 91.31 82 SER A O 1
ATOM 634 N N . THR A 1 83 ? 0.240 -5.880 2.805 1.00 94.81 83 THR A N 1
ATOM 635 C CA . THR A 1 83 ? -0.572 -5.636 1.609 1.00 94.81 83 THR A CA 1
ATOM 636 C C . THR A 1 83 ? 0.018 -4.470 0.837 1.00 94.81 83 THR A C 1
ATOM 638 O O . THR A 1 83 ? 0.146 -3.356 1.344 1.00 94.81 83 THR A O 1
ATOM 641 N N . MET A 1 84 ? 0.418 -4.734 -0.399 1.00 95.38 84 MET A N 1
ATOM 642 C CA . MET A 1 84 ? 1.153 -3.785 -1.221 1.00 95.38 84 MET A CA 1
ATOM 643 C C . MET A 1 84 ? 0.641 -3.845 -2.654 1.00 95.38 84 MET A C 1
ATOM 645 O O . MET A 1 84 ? 0.240 -4.902 -3.138 1.00 95.38 84 MET A O 1
ATOM 649 N N . GLN A 1 85 ? 0.691 -2.714 -3.344 1.00 94.69 85 GLN A N 1
ATOM 650 C CA . GLN A 1 85 ? 0.299 -2.586 -4.739 1.00 94.69 85 GLN A CA 1
ATOM 651 C C . GLN A 1 85 ? 1.359 -1.792 -5.496 1.00 94.69 85 GLN A C 1
ATOM 653 O O . GLN A 1 85 ? 1.855 -0.775 -5.018 1.00 94.69 85 GLN A O 1
ATOM 658 N N . GLY A 1 86 ? 1.685 -2.221 -6.712 1.00 95.06 86 GLY A N 1
ATOM 659 C CA . GLY A 1 86 ? 2.568 -1.467 -7.589 1.00 95.06 86 GLY A CA 1
ATOM 660 C C . GLY A 1 86 ? 3.157 -2.302 -8.716 1.00 95.06 86 GLY A C 1
ATOM 661 O O . GLY A 1 86 ? 2.894 -3.501 -8.836 1.00 95.06 86 GLY A O 1
ATOM 662 N N . TYR A 1 87 ? 3.958 -1.643 -9.552 1.00 95.19 87 TYR A N 1
ATOM 663 C CA . TYR A 1 87 ? 4.512 -2.226 -10.775 1.00 95.19 87 TYR A CA 1
ATOM 664 C C . TYR A 1 87 ? 5.521 -3.341 -10.524 1.00 95.19 87 TYR A C 1
ATOM 666 O O . TYR A 1 87 ? 5.784 -4.109 -11.446 1.00 95.19 87 TYR A O 1
ATOM 674 N N . PHE A 1 88 ? 6.042 -3.462 -9.300 1.00 94.69 88 PHE A N 1
ATOM 675 C CA . PHE A 1 88 ? 6.825 -4.626 -8.897 1.00 94.69 88 PHE A CA 1
ATOM 676 C C . PHE A 1 88 ? 6.024 -5.929 -9.041 1.00 94.69 88 PHE A C 1
ATOM 678 O O . PHE A 1 88 ? 6.580 -6.962 -9.397 1.00 94.69 88 PHE A O 1
ATOM 685 N N . PHE A 1 89 ? 4.713 -5.873 -8.790 1.00 91.19 89 PHE A N 1
ATOM 686 C CA . PHE A 1 89 ? 3.826 -7.032 -8.852 1.00 91.19 89 PHE A CA 1
ATOM 687 C C . PHE A 1 89 ? 3.170 -7.172 -10.221 1.00 91.19 89 PHE A C 1
ATOM 689 O O . PHE A 1 89 ? 3.225 -8.234 -10.834 1.00 91.19 89 PHE A O 1
ATOM 696 N N . ALA A 1 90 ? 2.553 -6.092 -10.703 1.00 92.25 90 ALA A N 1
ATOM 697 C CA . ALA A 1 90 ? 2.036 -5.997 -12.057 1.00 92.25 90 ALA A CA 1
ATOM 698 C C . ALA A 1 90 ? 1.738 -4.558 -12.451 1.00 92.25 90 ALA A C 1
ATOM 700 O O . ALA A 1 90 ? 1.380 -3.709 -11.632 1.00 92.25 90 ALA A O 1
ATOM 701 N N . LYS A 1 91 ? 1.836 -4.307 -13.753 1.00 92.19 91 LYS A N 1
ATOM 702 C CA . LYS A 1 91 ? 1.347 -3.074 -14.362 1.00 92.19 91 LYS A CA 1
ATOM 703 C C . LYS A 1 91 ? -0.157 -3.190 -14.643 1.00 92.19 91 LYS A C 1
ATOM 705 O O . LYS A 1 91 ? -0.647 -4.307 -14.822 1.00 92.19 91 LYS A O 1
ATOM 710 N N . PRO A 1 92 ? -0.885 -2.060 -14.723 1.00 91.94 92 PRO A N 1
ATOM 711 C CA . PRO A 1 92 ? -2.224 -2.028 -15.289 1.00 91.94 92 PRO A CA 1
ATOM 712 C C . PRO A 1 92 ? -2.237 -2.748 -16.634 1.00 91.94 92 PRO A C 1
ATOM 714 O O . PRO A 1 92 ? -1.362 -2.519 -17.471 1.00 91.94 92 PRO A O 1
ATOM 717 N N . MET A 1 93 ? -3.216 -3.624 -16.815 1.00 93.81 93 MET A N 1
ATOM 718 C CA . MET A 1 93 ? -3.331 -4.479 -17.990 1.00 93.81 93 MET A CA 1
ATOM 719 C C . MET A 1 93 ? -4.759 -4.430 -18.540 1.00 93.81 93 MET A C 1
ATOM 721 O O . MET A 1 93 ? -5.697 -4.148 -17.785 1.00 93.81 93 MET A O 1
ATOM 725 N N . PRO A 1 94 ? -4.950 -4.699 -19.840 1.00 96.19 94 PRO A N 1
ATOM 726 C CA . PRO A 1 94 ? -6.274 -4.863 -20.422 1.00 96.19 94 PRO A CA 1
ATOM 727 C C . PRO A 1 94 ? -7.087 -5.945 -19.706 1.00 96.19 94 PRO A C 1
ATOM 729 O O . PRO A 1 94 ? -6.548 -6.954 -19.254 1.00 96.19 94 PRO A O 1
ATOM 732 N N . GLN A 1 95 ? -8.412 -5.785 -19.674 1.00 94.88 95 GLN A N 1
ATOM 733 C CA . GLN A 1 95 ? -9.324 -6.733 -19.019 1.00 94.88 95 GLN A CA 1
ATOM 734 C C . GLN A 1 95 ? -9.108 -8.191 -19.469 1.00 94.88 95 GLN A C 1
ATOM 736 O O . GLN A 1 95 ? -9.183 -9.101 -18.646 1.00 94.88 95 GLN A O 1
ATOM 741 N N . GLY A 1 96 ? -8.812 -8.413 -20.756 1.00 95.81 96 GLY A N 1
ATOM 742 C CA . GLY A 1 96 ? -8.575 -9.749 -21.315 1.00 95.81 96 GLY A CA 1
ATOM 743 C C . GLY A 1 96 ? -7.332 -10.459 -20.766 1.00 95.81 96 GLY A C 1
ATOM 744 O O . GLY A 1 96 ? -7.266 -11.683 -20.810 1.00 95.81 96 GLY A O 1
ATOM 745 N N . GLU A 1 97 ? -6.374 -9.718 -20.207 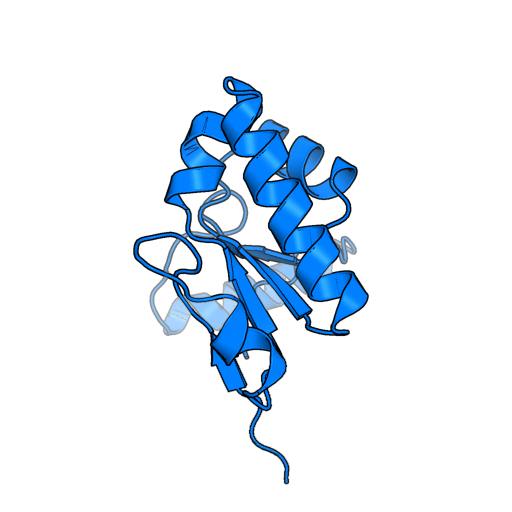1.00 93.38 97 GLU A N 1
ATOM 746 C CA . GLU A 1 97 ? -5.127 -10.265 -19.6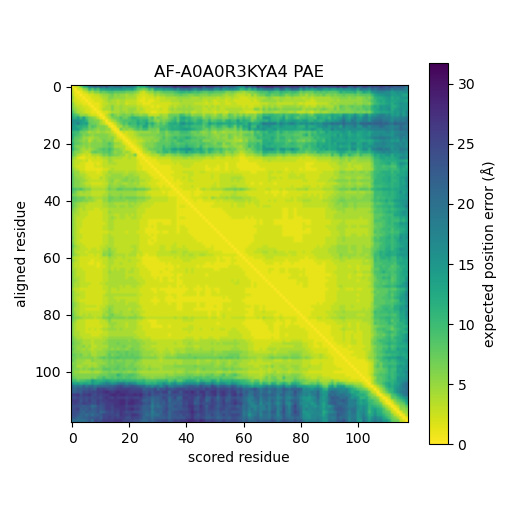59 1.00 93.38 97 GLU A CA 1
ATOM 747 C C . GLU A 1 97 ? -5.240 -10.606 -18.164 1.00 93.38 97 GLU A C 1
ATOM 749 O O . GLU A 1 97 ? -4.518 -11.474 -17.668 1.00 93.38 97 GLU A O 1
ATOM 754 N N . VAL A 1 98 ? -6.200 -10.001 -17.451 1.00 91.38 98 VAL A N 1
ATOM 755 C CA . VAL A 1 98 ? -6.379 -10.164 -15.997 1.00 91.38 98 VAL A CA 1
ATOM 756 C C . VAL A 1 98 ? -6.595 -11.626 -15.603 1.00 91.38 98 VAL A C 1
ATOM 758 O O . VAL A 1 98 ? -6.023 -12.087 -14.619 1.00 91.38 98 VAL A O 1
ATOM 761 N N . GLY A 1 99 ? -7.389 -12.381 -16.368 1.00 92.81 99 GLY A N 1
ATOM 762 C CA . GLY A 1 99 ? -7.667 -13.788 -16.062 1.00 92.81 99 GLY A CA 1
ATOM 763 C C . GLY A 1 99 ? -6.412 -14.665 -16.109 1.00 92.81 99 GLY A C 1
ATOM 764 O O . GLY A 1 99 ? -6.174 -15.454 -15.194 1.00 92.81 99 GLY A O 1
ATOM 765 N N . ALA A 1 100 ? -5.582 -14.483 -17.139 1.00 91.50 100 ALA A N 1
ATOM 766 C CA . ALA A 1 100 ? -4.313 -15.196 -17.278 1.00 91.50 100 ALA A CA 1
ATOM 767 C C . ALA A 1 100 ? -3.321 -14.792 -16.178 1.00 91.50 100 ALA A C 1
ATOM 769 O O . ALA A 1 100 ? -2.661 -15.650 -15.590 1.00 91.50 100 ALA A O 1
ATOM 770 N N . PHE A 1 101 ? -3.269 -13.500 -15.851 1.00 89.00 101 PHE A N 1
ATOM 771 C CA . PHE A 1 101 ? -2.450 -12.991 -14.759 1.00 89.00 101 PHE A CA 1
ATOM 772 C C . PHE A 1 101 ? -2.850 -13.606 -13.408 1.00 89.00 101 PHE A C 1
ATOM 774 O O . PHE A 1 101 ? -2.002 -14.175 -12.721 1.00 89.00 101 PHE A O 1
ATOM 781 N N . ILE A 1 102 ? -4.143 -13.597 -13.061 1.00 89.19 102 ILE A N 1
ATOM 782 C CA . ILE A 1 102 ? -4.651 -14.204 -11.818 1.00 89.19 102 ILE A CA 1
ATOM 783 C C . ILE A 1 102 ? -4.325 -15.703 -11.759 1.00 89.19 102 ILE A C 1
ATOM 785 O O . ILE A 1 102 ? -3.865 -16.195 -10.728 1.00 89.19 102 ILE A O 1
ATOM 789 N N . ALA A 1 103 ? -4.516 -16.427 -12.865 1.00 89.19 103 ALA A N 1
ATOM 790 C CA . ALA A 1 103 ? -4.221 -17.857 -12.933 1.00 89.19 103 ALA A CA 1
ATOM 791 C C . ALA A 1 103 ? -2.734 -18.171 -12.692 1.00 89.19 103 ALA A C 1
ATOM 793 O O . ALA A 1 103 ? -2.414 -19.211 -12.114 1.00 89.19 103 ALA A O 1
ATOM 794 N N . SER A 1 104 ? -1.827 -17.267 -13.074 1.00 84.69 104 SER A N 1
ATOM 795 C CA . SER A 1 104 ? -0.390 -17.460 -12.865 1.00 84.69 104 SER A CA 1
ATOM 796 C C . SER A 1 104 ? 0.022 -17.424 -11.383 1.00 84.69 104 SER A C 1
ATOM 798 O O . SER A 1 104 ? 0.951 -18.135 -11.003 1.00 84.69 104 SER A O 1
ATOM 800 N N . PHE A 1 105 ? -0.717 -16.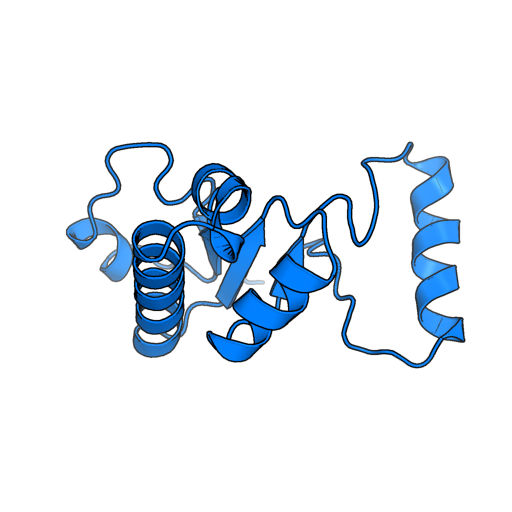721 -10.510 1.00 73.06 105 PHE A N 1
ATOM 801 C CA . PHE A 1 105 ? -0.455 -16.722 -9.060 1.00 73.06 105 PHE A CA 1
ATOM 802 C C . PHE A 1 105 ? -0.702 -18.075 -8.389 1.00 73.06 105 PHE A C 1
ATOM 804 O O . PHE A 1 105 ? 0.017 -18.448 -7.462 1.00 73.06 105 PHE A O 1
ATOM 811 N N . GLY A 1 106 ? -1.706 -18.829 -8.851 1.00 55.75 106 GLY A N 1
ATOM 812 C CA . GLY A 1 106 ? -2.064 -20.133 -8.281 1.00 55.75 106 GLY A CA 1
ATOM 813 C C . GLY A 1 106 ? -1.007 -21.220 -8.501 1.00 55.75 106 GLY A C 1
ATOM 814 O O . GLY A 1 106 ? -1.015 -22.231 -7.803 1.00 55.75 106 GLY A O 1
ATOM 815 N N . LEU A 1 107 ? -0.079 -21.002 -9.438 1.00 51.69 107 LEU A N 1
ATOM 816 C CA . LEU A 1 107 ? 0.972 -21.953 -9.802 1.00 51.69 107 LEU A CA 1
ATOM 817 C C . LEU A 1 107 ? 2.273 -21.757 -9.007 1.00 51.69 107 LEU A C 1
ATOM 819 O O . LEU A 1 107 ? 3.097 -22.668 -8.976 1.00 51.69 107 LEU A O 1
ATOM 823 N N . SER A 1 108 ? 2.463 -20.613 -8.339 1.00 52.25 108 SER A N 1
ATOM 824 C CA . SER A 1 108 ? 3.731 -20.285 -7.665 1.00 52.25 108 SER A CA 1
ATOM 825 C C . SER A 1 108 ? 3.740 -20.489 -6.147 1.00 52.25 108 SER A C 1
ATOM 827 O O . SER A 1 108 ? 4.794 -20.340 -5.538 1.00 52.25 108 SER A O 1
ATOM 829 N N . GLY A 1 109 ? 2.622 -20.842 -5.502 1.00 45.91 109 GLY A N 1
ATOM 830 C CA . GLY A 1 109 ? 2.580 -21.145 -4.058 1.00 45.91 109 GLY A CA 1
ATOM 831 C C . GLY A 1 109 ? 2.929 -19.980 -3.110 1.00 45.91 109 GLY A C 1
ATOM 832 O O . GLY A 1 109 ? 2.817 -20.130 -1.892 1.00 45.91 109 GLY A O 1
ATOM 833 N N . ASP A 1 110 ? 3.309 -18.816 -3.638 1.00 46.03 110 ASP A N 1
ATOM 834 C CA . ASP A 1 110 ? 3.731 -17.654 -2.864 1.00 46.03 110 ASP A CA 1
ATOM 835 C C . ASP A 1 110 ? 2.532 -16.741 -2.563 1.00 46.03 110 ASP A C 1
ATOM 837 O O . ASP A 1 110 ? 2.082 -15.944 -3.386 1.00 46.03 110 ASP A O 1
ATOM 841 N N . ARG A 1 111 ? 1.981 -16.873 -1.350 1.00 47.47 111 ARG A N 1
ATOM 842 C CA . ARG A 1 111 ? 0.816 -16.105 -0.863 1.00 47.47 111 ARG A CA 1
ATOM 843 C C . ARG A 1 111 ? 1.107 -14.618 -0.601 1.00 47.47 111 ARG A C 1
ATOM 845 O O . ARG A 1 111 ? 0.241 -13.924 -0.075 1.00 47.47 111 ARG A O 1
ATOM 852 N N . ARG A 1 112 ? 2.310 -14.119 -0.907 1.00 46.78 112 ARG A N 1
ATOM 853 C CA . ARG A 1 112 ? 2.740 -12.739 -0.603 1.00 46.78 112 ARG A CA 1
ATOM 854 C C . ARG A 1 112 ? 2.264 -11.692 -1.610 1.00 46.78 112 ARG A C 1
ATOM 856 O O . ARG A 1 112 ? 2.439 -10.502 -1.378 1.00 46.78 112 ARG A O 1
ATOM 863 N N . LEU A 1 113 ? 1.644 -12.123 -2.703 1.00 48.25 113 LEU A N 1
ATOM 864 C CA . LEU A 1 113 ? 1.171 -11.269 -3.787 1.00 48.25 113 LEU A CA 1
ATOM 865 C C . LEU A 1 113 ? -0.357 -11.201 -3.798 1.00 48.25 113 LEU A C 1
ATOM 867 O O . LEU A 1 113 ? -1.012 -11.752 -4.678 1.00 48.25 113 LEU A O 1
ATOM 871 N N . VAL A 1 114 ? -0.953 -10.541 -2.807 1.00 44.38 114 VAL A N 1
ATOM 872 C CA . VAL A 1 114 ? -2.371 -10.178 -2.905 1.00 44.38 114 VAL A CA 1
ATOM 873 C C . VAL A 1 114 ? -2.438 -8.827 -3.603 1.00 44.38 114 VAL A C 1
ATOM 875 O O . VAL A 1 114 ? -2.304 -7.783 -2.968 1.00 44.38 114 VAL A O 1
ATOM 878 N N . ALA A 1 115 ? -2.624 -8.851 -4.924 1.00 42.38 115 ALA A N 1
ATOM 879 C CA . ALA A 1 115 ? -3.087 -7.674 -5.642 1.00 42.38 115 ALA A CA 1
ATOM 880 C C . ALA A 1 115 ? -4.424 -7.263 -5.016 1.00 42.38 115 ALA A C 1
ATOM 882 O O . ALA A 1 115 ? -5.365 -8.059 -4.975 1.00 42.38 115 ALA A O 1
ATOM 883 N N . ALA A 1 116 ? -4.487 -6.050 -4.473 1.00 36.66 116 ALA A N 1
ATOM 884 C CA . ALA A 1 116 ? -5.706 -5.482 -3.926 1.00 36.66 116 ALA A CA 1
ATOM 885 C C . ALA A 1 116 ? -6.715 -5.250 -5.065 1.00 36.66 116 ALA A C 1
ATOM 887 O O . ALA A 1 116 ? -6.820 -4.160 -5.614 1.00 36.66 116 ALA A O 1
ATOM 888 N N . ALA A 1 117 ? -7.441 -6.298 -5.445 1.00 33.53 117 ALA A N 1
ATOM 889 C CA . ALA A 1 117 ? -8.659 -6.214 -6.233 1.00 33.53 117 ALA A CA 1
ATOM 890 C C . ALA A 1 117 ? -9.827 -6.488 -5.277 1.00 33.53 117 ALA A C 1
ATOM 892 O O . ALA A 1 117 ? -10.075 -7.636 -4.904 1.00 33.53 117 ALA A O 1
ATOM 893 N N . GLY A 1 118 ? -10.483 -5.417 -4.822 1.00 33.44 118 GLY A N 1
ATOM 894 C CA . GLY A 1 118 ? -11.590 -5.458 -3.861 1.00 33.44 118 GLY A CA 1
ATOM 895 C C . GLY A 1 118 ? -11.637 -4.232 -2.969 1.00 33.44 118 GLY A C 1
ATOM 896 O O . GLY A 1 118 ? -10.881 -4.197 -1.963 1.00 33.44 118 GLY A O 1
#

Secondary structure (DSSP, 8-state):
-----EEEEETSS---HHHHTTS--SEEEE-HHHHTTTTT-HHHHHHHHHHHHHHHHHT-EEEEE---SHHHHHHHHHHT---EESTTT-----HHHHHHHHHHHTTS--TT------

Nearest PDB structures (foldseek):
  8arv-assembly1_B  TM=9.418E-01  e=5.942E-10  Pseudomonas aeruginosa PAO1
  5m1t-assembly1_A  TM=9.395E-01  e=8.295E-10  Pseudomonas aeruginosa PAO1
  4rnh-assembly1_A-2  TM=9.536E-01  e=7.017E-09  Pseudomonas aeruginosa PAO1
  3sy8-assembly1_D  TM=9.466E-01  e=4.702E-09  Pseudomonas aeruginosa PAO1
  6hq7-assembly1_A  TM=9.701E-01  e=4.251E-08  Bdellovibrio bacteriovorus HD100

Foldseek 3Di:
DDDAAEDEQPPPDDDDPVVVLVDPHQEYEHHLVLLVCCLPDPVSLVVLLVVVVVCVVSVHQYEYEADDDPSSVVSSVVSPHQHYYHPNLHDDDPPVCVVVSVVVVVPPPDPSDDHPPD

Solvent-accessible surface area (backbone atoms only — not comparable to full-atom values): 7043 Å² total; per-residue (Å²): 142,80,87,82,38,69,46,70,54,47,72,78,59,95,69,61,69,81,51,61,79,73,48,88,56,45,30,41,29,38,30,35,82,48,46,74,45,36,87,82,32,67,68,33,42,53,52,54,35,50,52,48,51,48,24,60,75,73,70,27,45,54,33,44,30,53,38,63,46,72,67,50,52,51,51,44,43,73,59,70,46,81,39,52,36,28,60,59,82,51,66,96,69,59,78,88,50,49,62,60,55,59,56,55,54,74,75,65,79,62,84,76,72,54,70,85,81,129

pLDDT: mean 84.76, std 16.5, range [33.44, 97.81]

InterPro domains:
  IPR001633 EAL domain [PF00563] (1-92)
  IPR001633 EAL domain [PS50883] (1-106)
  IPR001633 EAL domain [SM00052] (1-97)
  IPR001633 EAL domain [cd01948] (1-97)
  IPR035919 EAL domain superfamily [G3DSA:3.20.20.450] (1-102)
  IPR035919 EAL domain superfamily [SSF141868] (1-104)

Sequence (118 aa):
MGLKVALDDFGSGQSSLSYVHQLSLDKIKIDRGFVRNIAMQENARNIVKTVIDLCRNLKFDCVVEGVETAEQVEIISRLGCSTMQGYFFAKPMPQGEVGAFIASFGLSGDRRLVAAAG